Protein AF-A0A5C9BIF3-F1 (afdb_monomer_lite)

Radius of gyration: 14.27 Å; chains: 1; bounding box: 37×26×41 Å

Structure (mmCIF, N/CA/C/O backbone):
data_AF-A0A5C9BIF3-F1
#
_entry.id   AF-A0A5C9BIF3-F1
#
loop_
_atom_site.group_PDB
_atom_site.id
_atom_site.type_symbol
_atom_site.label_atom_id
_atom_site.label_alt_id
_atom_site.label_comp_id
_atom_site.label_asym_id
_atom_site.label_entity_id
_atom_site.label_seq_id
_atom_site.pdbx_PDB_ins_code
_atom_site.Cartn_x
_atom_site.Cartn_y
_atom_site.Cartn_z
_atom_site.occupancy
_atom_site.B_iso_or_equiv
_atom_site.auth_seq_id
_atom_site.auth_comp_id
_atom_site.auth_asym_id
_atom_site.auth_atom_id
_atom_site.pdbx_PDB_model_num
ATOM 1 N N . MET A 1 1 ? 21.970 7.491 25.062 1.00 38.53 1 MET A N 1
ATOM 2 C CA . MET A 1 1 ? 20.751 8.203 24.631 1.00 38.53 1 MET A CA 1
ATOM 3 C C . MET A 1 1 ? 20.547 7.873 23.164 1.00 38.53 1 MET A C 1
ATOM 5 O O . MET A 1 1 ? 21.188 8.488 22.326 1.00 38.53 1 MET A O 1
ATOM 9 N N . SER A 1 2 ? 19.802 6.814 22.851 1.00 47.97 2 SER A N 1
ATOM 10 C CA . SER A 1 2 ? 19.478 6.485 21.460 1.00 47.97 2 SER A CA 1
ATOM 11 C C . SER A 1 2 ? 18.482 7.521 20.955 1.00 47.97 2 SER A C 1
ATOM 13 O O . SER A 1 2 ? 17.409 7.649 21.546 1.00 47.97 2 SER A O 1
ATOM 15 N N . GLU A 1 3 ? 18.827 8.261 19.904 1.00 50.62 3 GLU A N 1
ATOM 16 C CA . GLU A 1 3 ? 17.839 9.023 19.146 1.00 50.62 3 GLU A CA 1
ATOM 17 C C . GLU A 1 3 ? 16.695 8.072 18.782 1.00 50.62 3 GLU A C 1
ATOM 19 O O . GLU A 1 3 ? 16.892 7.071 18.091 1.00 50.62 3 GLU A O 1
ATOM 24 N N . GLN A 1 4 ? 15.504 8.332 19.324 1.00 56.84 4 GLN A N 1
ATOM 25 C CA . GLN A 1 4 ? 14.294 7.651 18.891 1.00 56.84 4 GLN A CA 1
ATOM 26 C C . GLN A 1 4 ? 14.089 8.024 17.428 1.00 56.84 4 GLN A C 1
ATOM 28 O O . GLN A 1 4 ? 13.663 9.134 17.112 1.00 56.84 4 GLN A O 1
ATOM 33 N N . PHE A 1 5 ? 14.451 7.105 16.538 1.00 52.53 5 PHE A N 1
ATOM 34 C CA . PHE A 1 5 ? 14.225 7.231 15.110 1.00 52.53 5 PHE A CA 1
ATOM 35 C C . PHE A 1 5 ? 12.714 7.341 14.882 1.00 52.53 5 PHE A C 1
ATOM 37 O O . PHE A 1 5 ? 11.994 6.341 14.913 1.00 52.53 5 PHE A O 1
ATOM 44 N N . LYS A 1 6 ? 12.213 8.569 14.718 1.00 63.06 6 LYS A N 1
ATOM 45 C CA . LYS A 1 6 ? 10.819 8.810 14.350 1.00 63.06 6 LYS A CA 1
ATOM 46 C C . LYS A 1 6 ? 10.616 8.240 12.951 1.00 63.06 6 LYS A C 1
ATOM 48 O O . LYS A 1 6 ? 11.293 8.642 12.008 1.00 63.06 6 LYS A O 1
ATOM 53 N N . SER A 1 7 ? 9.726 7.259 12.829 1.00 68.62 7 SER A N 1
ATOM 54 C CA . SER A 1 7 ? 9.387 6.674 11.533 1.00 68.62 7 SER A CA 1
ATOM 55 C C . SER A 1 7 ? 8.876 7.765 10.586 1.00 68.62 7 SER A C 1
ATOM 57 O O . SER A 1 7 ? 8.049 8.577 11.006 1.00 68.62 7 SER A O 1
ATOM 59 N N . PRO A 1 8 ? 9.274 7.765 9.300 1.00 70.25 8 PRO A N 1
ATOM 60 C CA . PRO A 1 8 ? 8.740 8.712 8.318 1.00 70.25 8 PRO A CA 1
ATOM 61 C C . PRO A 1 8 ? 7.237 8.519 8.052 1.00 70.25 8 PRO A C 1
ATOM 63 O O . PRO A 1 8 ? 6.628 9.332 7.367 1.00 70.25 8 PRO A O 1
ATOM 66 N N . TYR A 1 9 ? 6.642 7.442 8.575 1.00 70.62 9 TYR A N 1
ATOM 67 C CA . TYR A 1 9 ? 5.221 7.122 8.447 1.00 70.62 9 TYR A CA 1
ATOM 68 C C . TYR A 1 9 ? 4.392 7.516 9.679 1.00 70.62 9 TYR A C 1
ATOM 70 O O . TYR A 1 9 ? 3.186 7.292 9.689 1.00 70.62 9 TYR A O 1
ATOM 78 N N . GLY A 1 10 ? 5.012 8.102 10.708 1.00 81.88 10 GLY A N 1
ATOM 79 C CA . GLY A 1 10 ? 4.344 8.464 11.957 1.00 81.88 10 GLY A CA 1
ATOM 80 C C . GLY A 1 10 ? 4.304 7.326 12.978 1.00 81.88 10 GLY A C 1
ATOM 81 O O . GLY A 1 10 ? 5.174 6.450 12.995 1.00 81.88 10 GLY A O 1
ATOM 82 N N . GLU A 1 11 ? 3.308 7.369 13.857 1.00 92.31 11 GLU A N 1
ATOM 83 C CA . GLU A 1 11 ? 3.136 6.394 14.936 1.00 92.31 11 GLU A CA 1
ATOM 84 C C . GLU A 1 11 ? 2.690 5.022 14.395 1.00 92.31 11 GLU A C 1
ATOM 86 O O . GLU A 1 11 ? 1.911 4.957 13.436 1.00 92.31 11 GLU A O 1
ATOM 91 N N . PRO A 1 12 ? 3.150 3.901 14.980 1.00 94.06 12 PRO A N 1
ATOM 92 C CA . PRO A 1 12 ? 2.635 2.578 14.643 1.00 94.06 12 PRO A CA 1
ATOM 93 C C . PRO A 1 12 ? 1.116 2.498 14.823 1.00 94.06 12 PRO A C 1
ATOM 95 O O . PRO A 1 12 ? 0.552 3.086 15.746 1.00 94.06 12 PRO A O 1
ATOM 98 N N . TYR A 1 13 ? 0.443 1.740 13.956 1.00 94.94 13 TYR A N 1
ATOM 99 C CA . TYR A 1 13 ? -0.970 1.445 14.176 1.00 94.94 13 TYR A CA 1
ATOM 100 C C . TYR A 1 13 ? -1.118 0.541 15.416 1.00 94.94 13 TYR A C 1
ATOM 102 O O . TYR A 1 13 ? -0.351 -0.419 15.527 1.00 94.94 13 TYR A O 1
ATOM 110 N N . PRO A 1 14 ? -2.070 0.807 16.332 1.00 95.00 14 PRO A N 1
ATOM 111 C CA . PRO A 1 14 ? -2.240 0.010 17.547 1.00 95.00 14 PRO A CA 1
ATOM 112 C C . PRO A 1 14 ? -2.461 -1.477 17.245 1.00 95.00 14 PRO A C 1
ATOM 114 O O . PRO A 1 14 ? -3.299 -1.824 16.409 1.00 95.00 14 PRO A O 1
ATOM 117 N N . GLU A 1 15 ? -1.688 -2.348 17.900 1.00 92.50 15 GLU A N 1
ATOM 118 C CA . GLU A 1 15 ? -1.675 -3.791 17.617 1.00 92.50 15 GLU A CA 1
ATOM 119 C C . GLU A 1 15 ? -3.003 -4.474 17.959 1.00 92.50 15 GLU A C 1
ATOM 121 O O . GLU A 1 15 ? -3.457 -5.349 17.221 1.00 92.50 15 GLU A O 1
ATOM 126 N N . ASP A 1 16 ? -3.652 -4.028 19.033 1.00 93.56 16 ASP A N 1
ATOM 127 C CA . ASP A 1 16 ? -4.976 -4.470 19.476 1.00 93.56 16 ASP A CA 1
ATOM 128 C C . ASP A 1 16 ? -6.064 -4.206 18.426 1.00 93.56 16 ASP A C 1
ATOM 130 O O . ASP A 1 16 ? -7.013 -4.979 18.308 1.00 93.56 16 ASP A O 1
ATOM 134 N N . ARG A 1 17 ? -5.873 -3.177 17.592 1.00 93.81 17 ARG A N 1
ATOM 135 C CA . ARG A 1 17 ? -6.819 -2.787 16.542 1.00 93.81 17 ARG A CA 1
ATOM 136 C C . ARG A 1 17 ? -6.529 -3.383 15.167 1.00 93.81 17 ARG A C 1
ATOM 138 O O . ARG A 1 17 ? -7.277 -3.143 14.222 1.00 93.81 17 ARG A O 1
ATOM 145 N N . LEU A 1 18 ? -5.444 -4.145 14.997 1.00 94.19 18 LEU A N 1
ATOM 146 C CA . LEU A 1 18 ? -5.083 -4.700 13.683 1.00 94.19 18 LEU A CA 1
ATOM 147 C C . LEU A 1 18 ? -6.118 -5.699 13.158 1.00 94.19 18 LEU A C 1
ATOM 149 O O . LEU A 1 18 ? -6.363 -5.760 11.952 1.00 94.19 18 LEU A O 1
ATOM 153 N N . GLN A 1 19 ? -6.688 -6.486 14.068 1.00 95.12 19 GLN A N 1
ATOM 154 C CA . GLN A 1 19 ? -7.644 -7.553 13.770 1.00 95.12 19 GLN A CA 1
ATOM 155 C C . GLN A 1 19 ? -9.103 -7.102 13.911 1.00 95.12 19 GLN A C 1
ATOM 157 O O . GLN A 1 19 ? -10.004 -7.904 13.672 1.00 95.12 19 GLN A O 1
ATOM 162 N N . GLU A 1 20 ? -9.350 -5.847 14.299 1.00 93.31 20 GLU A N 1
ATOM 163 C CA . GLU A 1 20 ? -10.708 -5.316 14.402 1.00 93.31 20 GLU A CA 1
ATOM 164 C C . GLU A 1 20 ? -11.414 -5.416 13.050 1.00 93.31 20 GLU A C 1
ATOM 166 O O . GLU A 1 20 ? -10.903 -4.973 12.016 1.00 93.31 20 GLU A O 1
ATOM 171 N N . ALA A 1 21 ? -12.597 -6.027 13.074 1.00 94.81 21 ALA A N 1
ATOM 172 C CA . ALA A 1 21 ? -13.430 -6.153 11.897 1.00 94.81 21 ALA A CA 1
ATOM 173 C C . ALA A 1 21 ? -14.027 -4.790 11.529 1.00 94.81 21 ALA A C 1
ATOM 175 O O . ALA A 1 21 ? -14.548 -4.067 12.377 1.00 94.81 21 ALA A O 1
ATOM 176 N N . GLY A 1 22 ? -14.004 -4.468 10.243 1.00 93.75 22 GLY A N 1
ATOM 177 C CA . GLY A 1 22 ? -14.589 -3.256 9.695 1.00 93.75 22 GLY A CA 1
ATOM 178 C C . GLY A 1 22 ? -14.710 -3.334 8.180 1.00 93.75 22 GLY A C 1
ATOM 179 O O . GLY A 1 22 ? -14.304 -4.307 7.549 1.00 93.75 22 GLY A O 1
ATOM 180 N N . GLN A 1 23 ? -15.294 -2.302 7.581 1.00 95.94 23 GLN A N 1
ATOM 181 C CA . GLN A 1 23 ? -15.322 -2.160 6.131 1.00 95.94 23 GLN A CA 1
ATOM 182 C C . GLN A 1 23 ? -14.223 -1.196 5.708 1.00 95.94 23 GLN A C 1
ATOM 184 O O . GLN A 1 23 ? -14.330 0.013 5.918 1.00 95.94 23 GLN A O 1
ATOM 189 N N . PHE A 1 24 ? -13.172 -1.739 5.102 1.00 98.19 24 PHE A N 1
ATOM 190 C CA . PHE A 1 24 ? -12.045 -0.955 4.624 1.00 98.19 24 PHE A CA 1
ATOM 191 C C . PHE A 1 24 ? -11.791 -1.190 3.141 1.00 98.19 24 PHE A C 1
ATOM 193 O O . PHE A 1 24 ? -12.246 -2.159 2.523 1.00 98.19 24 PHE A O 1
ATOM 200 N N . ARG A 1 25 ? -10.983 -0.308 2.561 1.00 98.62 25 ARG A N 1
ATOM 201 C CA . ARG A 1 25 ? -10.309 -0.567 1.294 1.00 98.62 25 ARG A CA 1
ATOM 202 C C . ARG A 1 25 ? -8.857 -0.133 1.354 1.00 98.62 25 ARG A C 1
ATOM 204 O O . ARG A 1 25 ? -8.547 0.920 1.900 1.00 98.62 25 ARG A O 1
ATOM 211 N N . VAL A 1 26 ? -7.979 -0.918 0.745 1.00 98.69 26 VAL A N 1
ATOM 212 C CA . VAL A 1 26 ? -6.546 -0.631 0.656 1.00 98.69 26 VAL A CA 1
ATOM 213 C C . VAL A 1 26 ? -6.144 -0.324 -0.779 1.00 98.69 26 VAL A C 1
ATOM 215 O O . VAL A 1 26 ? -6.584 -0.985 -1.724 1.00 98.69 26 VAL A O 1
ATOM 218 N N . ARG A 1 27 ? -5.305 0.693 -0.960 1.00 98.56 27 ARG A N 1
ATOM 219 C CA . ARG A 1 27 ? -4.754 1.058 -2.263 1.00 98.56 27 ARG A CA 1
ATOM 220 C C . ARG A 1 27 ? -3.558 0.173 -2.591 1.00 98.56 27 ARG A C 1
ATOM 222 O O . ARG A 1 27 ? -2.512 0.262 -1.952 1.00 98.56 27 ARG A O 1
ATOM 229 N N . LEU A 1 28 ? -3.683 -0.641 -3.630 1.00 98.75 28 LEU A N 1
ATOM 230 C CA . LEU A 1 28 ? -2.599 -1.448 -4.180 1.00 98.75 28 LEU A CA 1
ATOM 231 C C . LEU A 1 28 ? -2.033 -0.723 -5.396 1.00 98.75 28 LEU A C 1
ATOM 233 O O . LEU A 1 28 ? -2.705 -0.601 -6.422 1.00 98.75 28 LEU A O 1
ATOM 237 N N . ALA A 1 29 ? -0.823 -0.182 -5.265 1.00 98.38 29 ALA A N 1
ATOM 238 C CA . ALA A 1 29 ? -0.226 0.630 -6.313 1.00 98.38 29 ALA A CA 1
ATOM 239 C C . ALA A 1 29 ? 1.294 0.477 -6.383 1.00 98.38 29 ALA A C 1
ATOM 241 O O . ALA A 1 29 ? 1.973 0.292 -5.372 1.00 98.38 29 ALA A O 1
ATOM 242 N N . SER A 1 30 ? 1.814 0.583 -7.603 1.00 98.38 30 SER A N 1
ATOM 243 C CA . SER A 1 30 ? 3.245 0.680 -7.867 1.00 98.38 30 SER A CA 1
ATOM 244 C C . SER A 1 30 ? 3.581 1.915 -8.697 1.00 98.38 30 SER A C 1
ATOM 246 O O . SER A 1 30 ? 2.710 2.506 -9.347 1.00 98.38 30 SER A O 1
ATOM 248 N N . VAL A 1 31 ? 4.859 2.277 -8.684 1.00 98.25 31 VAL A N 1
ATOM 249 C CA . VAL A 1 31 ? 5.504 3.239 -9.584 1.00 98.25 31 VAL A CA 1
ATOM 250 C C . VAL A 1 31 ? 6.804 2.653 -10.138 1.00 98.25 31 VAL A C 1
ATOM 252 O O . VAL A 1 31 ? 7.353 1.695 -9.583 1.00 98.25 31 VAL A O 1
ATOM 255 N N . GLY A 1 32 ? 7.307 3.208 -11.238 1.00 97.69 32 GLY A N 1
ATOM 256 C CA . GLY A 1 32 ? 8.682 2.975 -11.659 1.00 97.69 32 GLY A CA 1
ATOM 257 C C . GLY A 1 32 ? 9.670 3.548 -10.641 1.00 97.69 32 GLY A C 1
ATOM 258 O O . GLY A 1 32 ? 9.461 4.636 -10.113 1.00 97.69 32 GLY A O 1
ATOM 259 N N . ASN A 1 33 ? 10.744 2.814 -10.368 1.00 96.88 33 ASN A N 1
ATOM 260 C CA . ASN A 1 33 ? 11.843 3.293 -9.544 1.00 96.88 33 ASN A CA 1
ATOM 261 C C . ASN A 1 33 ? 12.886 4.038 -10.417 1.00 96.88 33 ASN A C 1
ATOM 263 O O . ASN A 1 33 ? 13.516 3.401 -11.274 1.00 96.88 33 ASN A O 1
ATOM 267 N N . PRO A 1 34 ? 13.089 5.357 -10.218 1.00 95.44 34 PRO A N 1
ATOM 268 C CA . PRO A 1 34 ? 14.036 6.153 -10.999 1.00 95.44 34 PRO A CA 1
ATOM 269 C C . PRO A 1 34 ? 15.496 5.721 -10.810 1.00 95.44 34 PRO A C 1
ATOM 271 O O . PRO A 1 34 ? 16.280 5.891 -11.741 1.00 95.44 34 PRO A O 1
ATOM 274 N N . ASP A 1 35 ? 15.843 5.079 -9.688 1.00 95.62 35 ASP A N 1
ATOM 275 C CA . ASP A 1 35 ? 17.188 4.528 -9.441 1.00 95.62 35 ASP A CA 1
ATOM 276 C C . ASP A 1 35 ? 17.572 3.454 -10.476 1.00 95.62 35 ASP A C 1
ATOM 278 O O . ASP A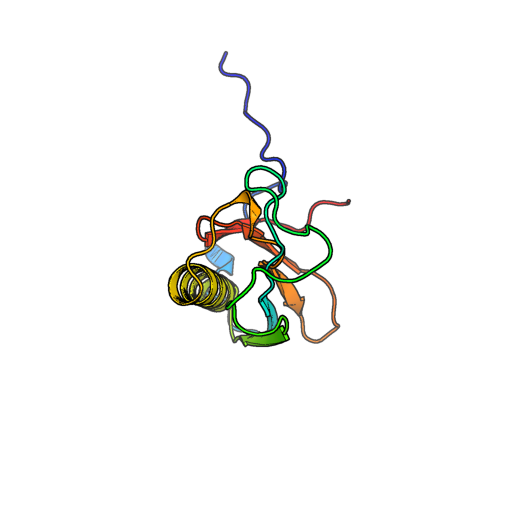 1 35 ? 18.748 3.179 -10.700 1.00 95.62 35 ASP A O 1
ATOM 282 N N . PHE A 1 36 ? 16.571 2.867 -11.144 1.00 93.56 36 PHE A N 1
ATOM 283 C CA . PHE A 1 36 ? 16.727 1.887 -12.222 1.00 93.56 36 PHE A CA 1
ATOM 284 C C . PHE A 1 36 ? 16.282 2.432 -13.591 1.00 93.56 36 PHE A C 1
ATOM 286 O O . PHE A 1 36 ? 15.975 1.655 -14.495 1.00 93.56 36 PHE A O 1
ATOM 293 N N . GLY A 1 37 ? 16.172 3.757 -13.748 1.00 95.31 37 GLY A N 1
ATOM 294 C CA . GLY A 1 37 ? 15.750 4.397 -15.001 1.00 95.31 37 GLY A CA 1
ATOM 295 C C . GLY A 1 37 ? 14.281 4.166 -15.380 1.00 95.31 37 GLY A C 1
ATOM 296 O O . GLY A 1 37 ? 13.895 4.376 -16.529 1.00 95.31 37 GLY A O 1
ATOM 297 N N . GLN A 1 38 ? 13.441 3.718 -14.443 1.00 96.88 38 GLN A N 1
ATOM 298 C CA . GLN A 1 38 ? 12.012 3.507 -14.683 1.00 96.88 38 GLN A CA 1
ATOM 299 C C . GLN A 1 38 ? 11.231 4.819 -14.491 1.00 96.88 38 GLN A C 1
ATOM 301 O O . GLN A 1 38 ? 11.630 5.685 -13.718 1.00 96.88 38 GLN A O 1
ATOM 306 N N . ASN A 1 39 ? 10.079 4.963 -15.155 1.00 95.62 39 ASN A N 1
ATOM 307 C CA . ASN A 1 39 ? 9.255 6.172 -15.052 1.00 95.62 39 ASN A CA 1
ATOM 308 C C . ASN A 1 39 ? 8.503 6.246 -13.699 1.00 95.62 39 ASN A C 1
ATOM 310 O O . ASN A 1 39 ? 7.574 5.459 -13.499 1.00 95.62 39 ASN A O 1
ATOM 314 N N . PRO A 1 40 ? 8.790 7.223 -12.813 1.00 95.94 40 PRO A N 1
ATOM 315 C CA . PRO A 1 40 ? 8.144 7.338 -11.500 1.00 95.94 40 PRO A CA 1
ATOM 316 C C . PRO A 1 40 ? 6.688 7.817 -11.556 1.00 95.94 40 PRO A C 1
ATOM 318 O O . PRO A 1 40 ? 5.979 7.778 -10.554 1.00 95.94 40 PRO A O 1
ATOM 321 N N . ARG A 1 41 ? 6.217 8.270 -12.723 1.00 95.19 41 ARG A N 1
ATOM 322 C CA . ARG A 1 41 ? 4.825 8.688 -12.948 1.00 95.19 41 ARG A CA 1
ATOM 323 C C . ARG A 1 41 ? 3.956 7.586 -13.552 1.00 95.19 41 ARG A C 1
ATOM 325 O O . ARG A 1 41 ? 2.760 7.786 -13.735 1.00 95.19 41 ARG A O 1
ATOM 332 N N . ALA A 1 42 ? 4.543 6.436 -13.869 1.00 95.50 42 ALA A N 1
ATOM 333 C CA . ALA A 1 42 ? 3.833 5.267 -14.367 1.00 95.50 42 ALA A CA 1
ATOM 334 C C . ALA A 1 42 ? 4.002 4.103 -13.388 1.00 95.50 42 ALA A C 1
ATOM 336 O O . ALA A 1 42 ? 4.991 4.040 -12.662 1.00 95.50 42 ALA A O 1
ATOM 337 N N . ARG A 1 43 ? 3.054 3.159 -13.383 1.00 96.38 43 ARG A N 1
ATOM 338 C CA . ARG A 1 43 ? 3.223 1.886 -12.661 1.00 96.38 43 ARG A CA 1
ATOM 339 C C . ARG A 1 43 ? 4.488 1.161 -13.137 1.00 96.38 43 ARG A C 1
ATOM 341 O O . ARG A 1 43 ? 4.877 1.322 -14.297 1.00 96.38 43 ARG A O 1
ATOM 348 N N . LYS A 1 44 ? 5.084 0.317 -12.286 1.00 97.12 44 LYS A N 1
ATOM 349 C CA . LYS A 1 44 ? 6.193 -0.554 -12.710 1.00 97.12 44 LYS A CA 1
ATOM 350 C C . LYS A 1 44 ? 5.743 -1.367 -13.927 1.00 97.12 44 LYS A C 1
ATOM 352 O O . LYS A 1 44 ? 4.658 -1.953 -13.923 1.00 97.12 44 LYS A O 1
ATOM 357 N N . TYR A 1 45 ? 6.561 -1.389 -14.975 1.00 95.12 45 TYR A N 1
ATOM 358 C CA . TYR A 1 45 ? 6.269 -2.181 -16.166 1.00 95.12 45 TYR A CA 1
ATOM 359 C C . TYR A 1 45 ? 6.066 -3.659 -15.789 1.00 95.12 45 TYR A C 1
ATOM 361 O O . TYR A 1 45 ? 6.801 -4.201 -14.964 1.00 95.12 45 TYR A O 1
ATOM 369 N N . GLY A 1 46 ? 5.031 -4.289 -16.347 1.00 95.56 46 GLY A N 1
ATOM 370 C CA . GLY A 1 46 ? 4.649 -5.671 -16.034 1.00 95.56 46 GLY A CA 1
ATOM 371 C C . GLY A 1 46 ? 3.866 -5.869 -14.726 1.00 95.56 46 GLY A C 1
ATOM 372 O O . GLY A 1 46 ? 3.239 -6.911 -14.571 1.00 95.56 46 GLY A O 1
ATOM 373 N N . ALA A 1 47 ? 3.820 -4.890 -13.815 1.00 97.00 47 ALA A N 1
ATOM 374 C CA . ALA A 1 47 ? 3.022 -5.012 -12.592 1.00 97.00 47 ALA A CA 1
ATOM 375 C C . ALA A 1 47 ? 1.518 -4.899 -12.886 1.00 97.00 47 ALA A C 1
ATOM 377 O O . ALA A 1 47 ? 1.119 -4.167 -13.788 1.00 97.00 47 ALA A O 1
ATOM 378 N N . LYS A 1 48 ? 0.665 -5.554 -12.094 1.00 97.12 48 LYS A N 1
ATOM 379 C CA . LYS A 1 48 ? -0.799 -5.400 -12.080 1.00 97.12 48 LYS A CA 1
ATOM 380 C C . LYS A 1 48 ? -1.203 -3.919 -11.982 1.00 97.12 48 LYS A C 1
ATOM 382 O O . LYS A 1 48 ? -0.468 -3.084 -11.456 1.00 97.12 48 LYS A O 1
ATOM 387 N N . ALA A 1 49 ? -2.375 -3.584 -12.525 1.00 97.69 49 ALA A N 1
ATOM 388 C CA . ALA A 1 49 ? -2.888 -2.215 -12.503 1.00 97.69 49 ALA A CA 1
ATOM 389 C C . ALA A 1 49 ? -3.127 -1.723 -11.066 1.00 97.69 49 ALA A C 1
ATOM 391 O O . ALA A 1 49 ? -3.505 -2.501 -10.188 1.00 97.69 49 ALA A O 1
ATOM 392 N N . ASN A 1 50 ? -2.928 -0.424 -10.843 1.00 98.12 50 ASN A N 1
ATOM 393 C CA . ASN A 1 50 ? -3.191 0.204 -9.551 1.00 98.12 50 ASN A CA 1
ATOM 394 C C . ASN A 1 50 ? -4.705 0.215 -9.286 1.00 98.12 50 ASN A C 1
ATOM 396 O O . ASN A 1 50 ? -5.474 0.591 -10.171 1.00 98.12 50 ASN A O 1
ATOM 400 N N . HIS A 1 51 ? -5.136 -0.188 -8.092 1.00 98.44 51 HIS A N 1
ATOM 401 C CA . HIS A 1 51 ? -6.557 -0.283 -7.745 1.00 98.44 51 HIS A CA 1
ATOM 402 C C . HIS A 1 51 ? -6.784 -0.217 -6.230 1.00 98.44 51 HIS A C 1
ATOM 404 O O . HIS A 1 51 ? -5.847 -0.312 -5.437 1.00 98.44 51 HIS A O 1
ATOM 410 N N . TRP A 1 52 ? -8.046 -0.053 -5.835 1.00 98.56 52 TRP A N 1
ATOM 411 C CA . TRP A 1 52 ? -8.496 -0.221 -4.455 1.00 98.56 52 TRP A CA 1
ATOM 412 C C . TRP A 1 52 ? -9.072 -1.626 -4.269 1.00 98.56 52 TRP A C 1
ATOM 414 O O . TRP A 1 52 ? -9.867 -2.073 -5.096 1.00 98.56 52 TRP A O 1
ATOM 424 N N . LEU A 1 53 ? -8.697 -2.300 -3.185 1.00 98.56 53 LEU A N 1
ATOM 425 C CA . LEU A 1 53 ? -9.196 -3.624 -2.811 1.00 98.56 53 LEU A CA 1
ATOM 426 C C . LEU A 1 53 ? -9.966 -3.529 -1.491 1.00 98.56 53 LEU A C 1
ATOM 428 O O . LEU A 1 53 ? -9.442 -2.970 -0.533 1.00 98.56 53 LEU A O 1
ATOM 432 N N . LYS A 1 54 ? -11.188 -4.072 -1.437 1.00 98.56 54 LYS A N 1
ATOM 433 C CA . LYS A 1 54 ? -11.961 -4.177 -0.188 1.00 98.56 54 LYS A CA 1
ATOM 434 C C . LYS A 1 54 ? -11.321 -5.208 0.743 1.00 98.56 54 LYS A C 1
ATOM 436 O O . LYS A 1 54 ? -10.932 -6.268 0.264 1.00 98.56 54 LYS A O 1
ATOM 441 N N . VAL A 1 55 ? -11.245 -4.893 2.033 1.00 98.44 55 VAL A N 1
ATOM 442 C CA . VAL A 1 55 ? -10.680 -5.750 3.088 1.00 98.44 55 VAL A CA 1
ATOM 443 C C . VAL A 1 55 ? -11.455 -5.555 4.395 1.00 98.44 55 VAL A C 1
ATOM 445 O O . VAL A 1 55 ? -12.046 -4.496 4.614 1.00 98.44 55 VAL A O 1
ATOM 448 N N . GLY A 1 56 ? -11.466 -6.576 5.247 1.00 98.12 56 GLY A N 1
ATOM 449 C CA . GLY A 1 56 ? -12.214 -6.620 6.502 1.00 98.12 56 GLY A CA 1
ATOM 450 C C . GLY A 1 56 ? -11.453 -6.124 7.732 1.00 98.12 56 GLY A C 1
ATOM 451 O O . GLY A 1 56 ? -12.062 -5.930 8.778 1.00 98.12 56 GLY A O 1
ATOM 452 N N . SER A 1 57 ? -10.134 -5.931 7.643 1.00 98.44 57 SER A N 1
ATOM 453 C CA . SER A 1 57 ? -9.303 -5.454 8.758 1.00 98.44 57 SER A CA 1
ATOM 454 C C . SER A 1 57 ? -7.990 -4.828 8.277 1.00 98.44 57 SER A C 1
ATOM 456 O O . SER A 1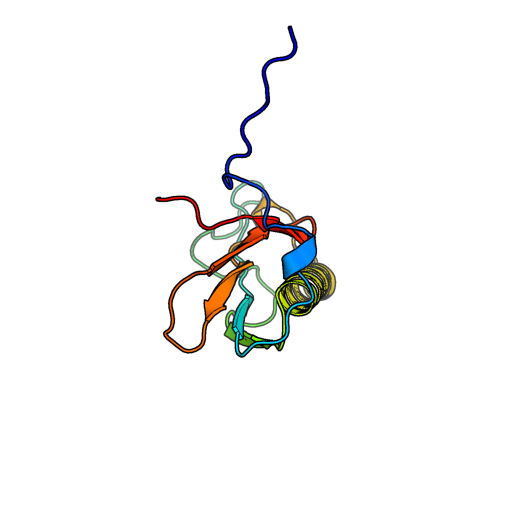 57 ? -7.598 -4.963 7.111 1.00 98.44 57 SER A O 1
ATOM 458 N N . ILE A 1 58 ? -7.263 -4.166 9.184 1.00 98.38 58 ILE A N 1
ATOM 459 C CA . ILE A 1 58 ? -5.923 -3.631 8.889 1.00 98.38 58 ILE A CA 1
ATOM 460 C C . ILE A 1 58 ? -4.909 -4.765 8.673 1.00 98.38 58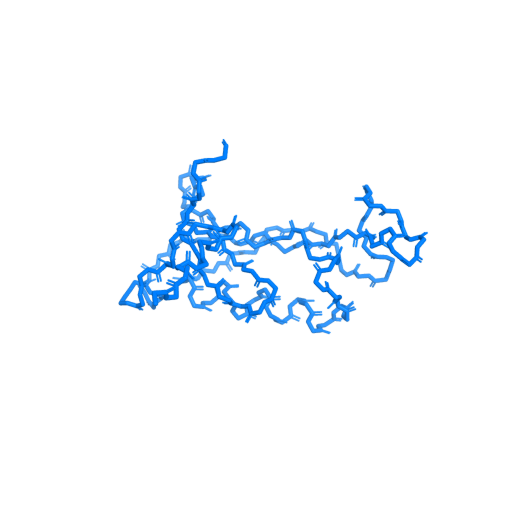 ILE A C 1
ATOM 462 O O . ILE A 1 58 ? -4.022 -4.650 7.824 1.00 98.38 58 ILE A O 1
ATOM 466 N N . ALA A 1 59 ? -5.054 -5.889 9.380 1.00 98.38 59 ALA A N 1
ATOM 467 C CA . ALA A 1 59 ? -4.244 -7.083 9.155 1.00 98.38 59 ALA A CA 1
ATOM 468 C C . ALA A 1 59 ? -4.448 -7.656 7.741 1.00 98.38 59 ALA A C 1
ATOM 470 O O . ALA A 1 59 ? -3.474 -7.994 7.062 1.00 98.38 59 ALA A O 1
ATOM 471 N N . GLU A 1 60 ? -5.691 -7.700 7.252 1.00 98.62 60 GLU A N 1
ATOM 472 C CA . GLU A 1 60 ? -5.983 -8.125 5.881 1.00 98.62 60 GLU A CA 1
ATOM 473 C C . GLU A 1 60 ? -5.435 -7.127 4.848 1.00 98.62 60 GLU A C 1
ATOM 475 O O . GLU A 1 60 ? -4.843 -7.540 3.848 1.00 98.62 60 GLU A O 1
ATOM 480 N N . ALA A 1 61 ? -5.528 -5.819 5.118 1.00 98.62 61 ALA A N 1
ATOM 481 C CA . ALA A 1 61 ? -4.890 -4.791 4.293 1.00 98.62 61 ALA A CA 1
ATOM 482 C C . ALA A 1 61 ? -3.373 -5.019 4.172 1.00 98.62 61 ALA A C 1
ATOM 484 O O . ALA A 1 61 ? -2.819 -4.980 3.070 1.00 98.62 61 ALA A O 1
ATOM 485 N N . SER A 1 62 ? -2.704 -5.313 5.292 1.00 98.69 62 SER A N 1
ATOM 486 C CA . SER A 1 62 ? -1.275 -5.634 5.321 1.00 98.69 62 SER A CA 1
ATOM 487 C C . SER A 1 62 ? -0.942 -6.863 4.471 1.00 98.69 62 SER A C 1
ATOM 489 O O . SER A 1 62 ? -0.055 -6.804 3.608 1.00 98.69 62 SER A O 1
ATOM 491 N N . ALA A 1 63 ? -1.697 -7.951 4.645 1.00 98.69 63 ALA A N 1
ATOM 492 C CA . ALA A 1 63 ? -1.526 -9.175 3.869 1.00 98.69 63 ALA A CA 1
ATOM 493 C C . ALA A 1 63 ? -1.723 -8.930 2.362 1.00 98.69 63 ALA A C 1
ATOM 495 O O . ALA A 1 63 ? -0.911 -9.382 1.549 1.00 98.69 63 ALA A O 1
ATOM 496 N N . ALA A 1 64 ? -2.741 -8.152 1.981 1.00 98.81 64 ALA A N 1
ATOM 497 C CA . ALA A 1 64 ? -3.007 -7.782 0.595 1.00 98.81 64 ALA A CA 1
ATOM 498 C C . ALA A 1 64 ? -1.868 -6.953 -0.023 1.00 98.81 64 ALA A C 1
ATOM 500 O O . ALA A 1 64 ? -1.438 -7.237 -1.145 1.00 98.81 64 ALA A O 1
ATOM 501 N N . CYS A 1 65 ? -1.327 -5.970 0.706 1.00 98.75 65 CYS A N 1
ATOM 502 C CA . CYS A 1 65 ? -0.169 -5.193 0.259 1.00 98.75 65 CYS A CA 1
ATOM 503 C C . CYS A 1 65 ? 1.057 -6.082 0.045 1.00 98.75 65 CYS A C 1
ATOM 505 O O . CYS A 1 65 ? 1.683 -6.018 -1.014 1.00 98.75 65 CYS A O 1
ATOM 507 N N . ARG A 1 66 ? 1.381 -6.944 1.017 1.00 98.75 66 ARG A N 1
ATOM 508 C CA . ARG A 1 66 ? 2.515 -7.874 0.919 1.00 98.75 66 ARG A CA 1
ATOM 509 C C . ARG A 1 66 ? 2.362 -8.826 -0.259 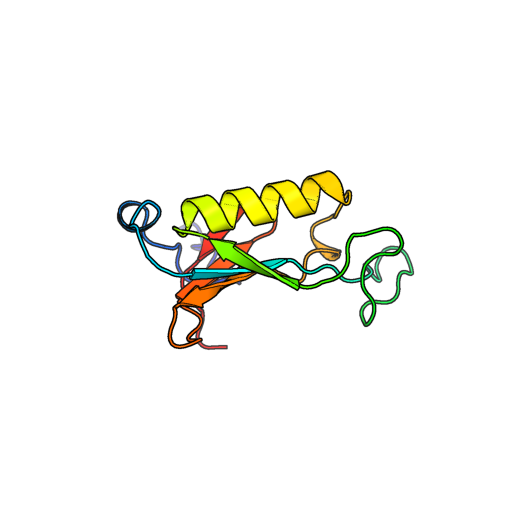1.00 98.75 66 ARG A C 1
ATOM 511 O O . ARG A 1 66 ? 3.315 -8.993 -1.016 1.00 98.75 66 ARG A O 1
ATOM 518 N N . LYS A 1 67 ? 1.162 -9.370 -0.472 1.00 98.75 67 LYS A N 1
ATOM 519 C CA . LYS A 1 67 ? 0.870 -10.208 -1.636 1.00 98.75 67 LYS A CA 1
ATOM 520 C C . LYS A 1 67 ? 1.062 -9.447 -2.947 1.00 98.75 67 LYS A C 1
ATOM 522 O O . LYS A 1 67 ? 1.717 -9.962 -3.843 1.00 98.75 67 LYS A O 1
ATOM 527 N N . PHE A 1 68 ? 0.532 -8.230 -3.071 1.00 98.69 68 PHE A N 1
ATOM 528 C CA . PHE A 1 68 ? 0.712 -7.424 -4.280 1.00 98.69 68 PHE A CA 1
ATOM 529 C C . PHE A 1 68 ? 2.188 -7.101 -4.540 1.00 98.69 68 PHE A C 1
ATOM 531 O O . PHE A 1 68 ? 2.635 -7.175 -5.681 1.00 98.69 68 PHE A O 1
ATOM 538 N N . ILE A 1 69 ? 2.953 -6.767 -3.501 1.00 98.69 69 ILE A N 1
ATOM 539 C CA . ILE A 1 69 ? 4.395 -6.512 -3.599 1.00 98.69 69 ILE A CA 1
ATOM 540 C C . ILE A 1 69 ? 5.134 -7.745 -4.129 1.00 98.69 69 ILE A C 1
ATOM 542 O O . ILE A 1 69 ? 5.914 -7.619 -5.071 1.00 98.69 69 ILE A O 1
ATOM 546 N N . THR A 1 70 ? 4.857 -8.926 -3.570 1.00 98.50 70 THR A N 1
ATOM 547 C CA . THR A 1 70 ? 5.483 -10.187 -3.986 1.00 98.50 70 THR A CA 1
ATOM 548 C C . THR A 1 70 ? 5.064 -10.598 -5.397 1.00 98.50 70 THR A C 1
ATOM 550 O O . THR A 1 70 ? 5.932 -10.848 -6.225 1.00 98.50 70 THR A O 1
ATOM 553 N N . ASP A 1 71 ? 3.763 -10.597 -5.704 1.00 98.44 71 ASP A N 1
ATOM 554 C CA . ASP A 1 71 ? 3.219 -10.981 -7.018 1.00 98.44 71 ASP A CA 1
ATOM 555 C C . ASP A 1 71 ? 3.775 -10.122 -8.175 1.00 98.44 71 ASP A C 1
ATOM 557 O O . ASP A 1 71 ? 3.725 -10.543 -9.326 1.00 98.44 71 ASP A O 1
ATOM 561 N N . ASN A 1 72 ? 4.237 -8.898 -7.892 1.00 98.06 72 ASN A N 1
ATOM 562 C CA . ASN A 1 72 ? 4.721 -7.942 -8.895 1.00 98.06 72 ASN A CA 1
ATOM 563 C C . ASN A 1 72 ? 6.227 -7.651 -8.796 1.00 98.06 72 ASN A C 1
ATOM 565 O O . ASN A 1 72 ? 6.727 -6.776 -9.518 1.00 98.06 72 ASN A O 1
ATOM 569 N N . GLU A 1 73 ? 6.933 -8.348 -7.900 1.00 97.44 73 GLU A N 1
ATOM 570 C CA . GLU A 1 73 ? 8.371 -8.187 -7.662 1.00 97.44 73 GLU A CA 1
ATOM 571 C C . GLU A 1 73 ? 8.749 -6.714 -7.425 1.00 97.44 73 GLU A C 1
ATOM 573 O O . GLU A 1 73 ? 9.595 -6.135 -8.113 1.00 97.44 73 GLU A O 1
ATOM 578 N N . LEU A 1 74 ? 8.030 -6.053 -6.516 1.00 97.94 74 LEU A N 1
ATOM 579 C CA . LEU A 1 74 ? 8.273 -4.645 -6.205 1.00 97.94 74 LEU A CA 1
ATOM 580 C C . LEU A 1 74 ? 9.428 -4.516 -5.212 1.00 97.94 74 LEU A C 1
ATOM 582 O O . LEU A 1 74 ? 9.445 -5.206 -4.196 1.00 97.94 74 LEU A O 1
ATOM 586 N N . GLY A 1 75 ? 10.346 -3.581 -5.461 1.00 97.00 75 GLY A N 1
ATOM 587 C CA . GLY A 1 75 ? 11.238 -3.062 -4.425 1.00 97.00 75 GLY A CA 1
ATOM 588 C C . GLY A 1 75 ? 10.578 -1.939 -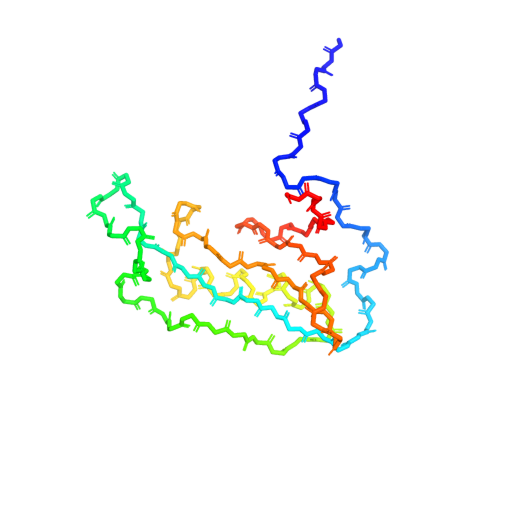3.617 1.00 97.00 75 GLY A C 1
ATOM 589 O O . GLY A 1 75 ? 9.522 -1.424 -3.992 1.00 97.00 75 GLY A O 1
ATOM 590 N N . GLY A 1 76 ? 11.230 -1.497 -2.537 1.00 94.81 76 GLY A N 1
ATOM 591 C CA . GLY A 1 76 ? 10.742 -0.378 -1.717 1.00 94.81 76 GLY A CA 1
ATOM 592 C C . GLY A 1 76 ? 10.495 0.902 -2.529 1.00 94.81 76 GLY A C 1
ATOM 593 O O . GLY A 1 76 ? 9.443 1.514 -2.389 1.00 94.81 76 GLY A O 1
ATOM 594 N N . GLY A 1 77 ? 11.398 1.236 -3.459 1.00 95.81 77 GLY A N 1
ATOM 595 C CA . GLY A 1 77 ? 11.249 2.379 -4.373 1.00 95.81 77 GLY A CA 1
ATOM 596 C C . GLY A 1 77 ? 10.166 2.216 -5.451 1.00 95.81 77 GLY A C 1
ATOM 597 O O . GLY A 1 77 ? 9.853 3.173 -6.149 1.00 95.81 77 GLY A O 1
ATOM 598 N N . ASN A 1 78 ? 9.574 1.025 -5.599 1.00 98.19 78 ASN A N 1
ATOM 599 C CA . ASN A 1 78 ? 8.422 0.808 -6.477 1.00 98.19 78 ASN A CA 1
ATOM 600 C C . ASN A 1 78 ? 7.079 0.912 -5.741 1.00 98.19 78 ASN A C 1
ATOM 602 O O . ASN A 1 78 ? 6.044 0.988 -6.403 1.00 98.19 78 ASN A O 1
ATOM 606 N N . TRP A 1 79 ? 7.054 0.852 -4.406 1.00 97.81 79 TRP A N 1
ATOM 607 C CA . TRP A 1 79 ? 5.811 0.796 -3.637 1.00 97.81 79 TRP A CA 1
ATOM 608 C C . TRP A 1 79 ? 5.207 2.190 -3.444 1.00 97.81 79 TRP A C 1
ATOM 610 O O . TRP A 1 79 ? 5.792 3.044 -2.785 1.00 97.81 79 TRP A O 1
ATOM 620 N N . SER A 1 80 ? 4.009 2.411 -3.992 1.00 97.19 80 SER A N 1
ATOM 621 C CA . SER A 1 80 ? 3.281 3.690 -3.897 1.00 97.19 80 SER A CA 1
ATOM 622 C C . SER A 1 80 ? 1.856 3.551 -3.353 1.00 97.19 80 SER A C 1
ATOM 624 O O . SER A 1 80 ? 1.093 4.522 -3.354 1.00 97.19 80 SER A O 1
ATOM 626 N N . GLY A 1 81 ? 1.484 2.342 -2.925 1.00 97.12 81 GLY A N 1
ATOM 627 C CA . GLY A 1 81 ? 0.208 2.038 -2.286 1.00 97.12 81 GLY A CA 1
ATOM 628 C C . GLY A 1 81 ? 0.273 2.096 -0.760 1.00 97.12 81 GLY A C 1
ATOM 629 O O . GLY A 1 81 ? 1.150 2.726 -0.170 1.00 97.12 81 GLY A O 1
ATOM 630 N N . GLY A 1 82 ? -0.667 1.393 -0.134 1.00 97.38 82 GLY A N 1
ATOM 631 C CA . GLY A 1 82 ? -0.717 1.171 1.307 1.00 97.38 82 GLY A CA 1
ATOM 632 C C . GLY A 1 82 ? -1.713 2.048 2.047 1.00 97.38 82 GLY A C 1
ATOM 633 O O . GLY A 1 82 ? -1.992 1.755 3.201 1.00 97.38 82 GLY A O 1
ATOM 634 N N . ASP A 1 83 ? -2.275 3.075 1.411 1.00 97.56 83 ASP A N 1
ATOM 635 C CA . ASP A 1 83 ? -3.347 3.870 2.016 1.00 97.56 83 ASP A CA 1
ATOM 636 C C . ASP A 1 83 ? -4.559 2.975 2.292 1.00 97.56 83 ASP A C 1
ATOM 638 O O . ASP A 1 83 ? -5.049 2.301 1.381 1.00 97.56 83 ASP A O 1
ATOM 642 N N . VAL A 1 84 ? -5.034 2.966 3.537 1.00 98.12 84 VAL A N 1
ATOM 643 C CA . VAL A 1 84 ? -6.234 2.241 3.962 1.00 98.12 84 VAL A CA 1
ATOM 644 C C . VAL A 1 84 ? -7.310 3.252 4.314 1.00 98.12 84 VAL A C 1
ATOM 646 O O . VAL A 1 84 ? -7.087 4.127 5.150 1.00 98.12 84 VAL A O 1
ATOM 649 N N . GLN A 1 85 ? -8.470 3.127 3.678 1.00 98.25 85 GLN A N 1
ATOM 650 C CA . GLN A 1 85 ? -9.637 3.960 3.935 1.00 98.25 85 GLN A CA 1
ATOM 651 C C . GLN A 1 85 ? -10.743 3.166 4.615 1.00 98.25 85 GLN A C 1
ATOM 653 O O . GLN A 1 85 ? -10.926 1.990 4.299 1.00 98.25 85 GLN A O 1
ATOM 658 N N . ASP A 1 86 ? -11.482 3.823 5.504 1.00 97.25 86 ASP A N 1
ATOM 659 C CA . ASP A 1 86 ? -12.760 3.330 6.019 1.00 97.25 86 ASP A CA 1
ATOM 660 C C . ASP A 1 86 ? -13.903 3.510 4.998 1.00 97.25 86 ASP A C 1
ATOM 662 O O . ASP A 1 86 ? -13.705 3.999 3.879 1.00 97.25 86 ASP A O 1
ATOM 666 N N . GLU A 1 87 ? -15.116 3.102 5.376 1.00 96.12 87 GLU A N 1
ATOM 667 C CA . GLU A 1 87 ? -16.330 3.234 4.559 1.00 96.12 87 GLU A CA 1
ATOM 668 C C . GLU A 1 87 ? -16.671 4.695 4.216 1.00 96.12 87 GLU A C 1
ATOM 670 O O . GLU A 1 87 ? -17.198 4.970 3.136 1.00 96.12 87 GLU A O 1
ATOM 675 N N . ALA A 1 88 ? -16.302 5.646 5.081 1.00 96.31 88 ALA A N 1
ATOM 676 C CA . ALA A 1 88 ? -16.475 7.078 4.840 1.00 96.31 88 ALA A CA 1
ATOM 677 C C . ALA A 1 88 ? -15.413 7.656 3.880 1.00 96.31 88 ALA A C 1
ATOM 679 O O . ALA A 1 88 ? -15.480 8.829 3.509 1.00 96.31 88 ALA A O 1
ATOM 680 N N . GLY A 1 89 ? -14.433 6.849 3.457 1.00 95.81 89 GLY A N 1
ATOM 681 C CA . GLY A 1 89 ? -13.339 7.262 2.581 1.00 95.81 89 GLY A CA 1
ATOM 682 C C . GLY A 1 89 ? -12.202 7.984 3.306 1.00 95.81 89 GLY A C 1
ATOM 683 O O . GLY A 1 89 ? -11.277 8.466 2.645 1.00 95.81 89 GLY A O 1
ATOM 684 N N . LYS A 1 90 ? -12.229 8.052 4.642 1.00 96.12 90 LYS A N 1
ATOM 685 C CA . LYS A 1 90 ? -11.161 8.653 5.442 1.00 96.12 90 LYS A CA 1
ATOM 686 C C . LYS A 1 90 ? -9.986 7.685 5.515 1.00 96.12 90 LYS A C 1
ATOM 688 O O . LYS A 1 90 ? -10.168 6.502 5.780 1.00 96.12 90 LYS A O 1
ATOM 693 N N . VAL A 1 91 ? -8.767 8.185 5.303 1.00 96.38 91 VAL A N 1
ATOM 694 C CA . VAL A 1 91 ? -7.552 7.384 5.508 1.00 96.38 91 VAL A CA 1
ATOM 695 C C . VAL A 1 91 ? -7.368 7.143 7.005 1.00 96.38 91 VAL A C 1
ATOM 697 O O . VAL A 1 91 ? -7.257 8.091 7.779 1.00 96.38 91 VAL A O 1
ATOM 700 N N . VAL A 1 92 ? -7.350 5.874 7.405 1.00 96.25 92 VAL A N 1
ATOM 701 C CA . VAL A 1 92 ? -7.263 5.436 8.810 1.00 96.25 92 VAL A CA 1
ATOM 702 C C . VAL A 1 92 ? -5.967 4.703 9.127 1.00 96.25 92 VAL A C 1
ATOM 704 O O . VAL A 1 92 ? -5.597 4.613 10.293 1.00 96.25 92 VAL A O 1
ATOM 707 N N . ALA A 1 93 ? -5.254 4.214 8.112 1.00 96.25 93 ALA A N 1
ATOM 708 C CA . ALA A 1 93 ? -3.931 3.629 8.265 1.00 96.25 93 ALA A CA 1
ATOM 709 C C . ALA A 1 93 ? -3.126 3.738 6.967 1.00 96.25 93 ALA A C 1
ATOM 711 O O . ALA A 1 93 ? -3.684 3.924 5.881 1.00 96.25 93 ALA A O 1
ATOM 712 N N . ARG A 1 94 ? -1.810 3.545 7.071 1.00 96.56 94 ARG A N 1
ATOM 713 C CA . ARG A 1 94 ? -0.926 3.331 5.923 1.00 96.56 94 ARG A CA 1
ATOM 714 C C . ARG A 1 94 ? -0.071 2.085 6.115 1.00 96.56 94 ARG A C 1
ATOM 716 O O . ARG A 1 94 ? 0.518 1.897 7.173 1.00 96.56 94 ARG A O 1
ATOM 723 N N . ILE A 1 95 ? 0.020 1.245 5.087 1.00 97.44 95 ILE A N 1
ATOM 724 C CA . ILE A 1 95 ? 0.852 0.037 5.068 1.00 97.44 95 ILE A CA 1
ATOM 725 C C . ILE A 1 95 ? 2.168 0.314 4.331 1.00 97.44 95 ILE A C 1
ATOM 727 O O . ILE A 1 95 ? 2.182 0.624 3.135 1.00 97.44 95 ILE A O 1
ATOM 731 N N . SER A 1 96 ? 3.297 0.173 5.024 1.00 96.00 96 SER A N 1
ATOM 732 C CA . SER A 1 96 ? 4.622 0.282 4.404 1.00 96.00 96 SER A CA 1
ATOM 733 C C . SER A 1 96 ? 5.012 -0.990 3.650 1.00 96.00 96 SER A C 1
ATOM 735 O O . SER A 1 96 ? 4.438 -2.058 3.840 1.00 96.00 96 SER A O 1
ATOM 737 N N . TYR A 1 97 ? 6.052 -0.897 2.819 1.00 96.62 97 TYR A N 1
ATOM 738 C CA . TYR A 1 97 ? 6.575 -2.008 2.013 1.00 96.62 97 TYR A CA 1
ATOM 739 C C . TYR A 1 97 ? 6.798 -3.315 2.806 1.00 96.62 97 TYR A C 1
ATOM 741 O O . TYR A 1 97 ? 6.518 -4.413 2.323 1.00 96.62 97 TYR A O 1
ATOM 749 N N . ASN A 1 98 ? 7.270 -3.216 4.052 1.00 96.00 98 ASN A N 1
ATOM 750 C CA . ASN A 1 98 ? 7.495 -4.365 4.937 1.00 96.00 98 ASN A CA 1
ATOM 751 C C . ASN A 1 98 ? 6.210 -4.945 5.569 1.00 96.00 98 ASN A C 1
ATOM 753 O O . ASN A 1 98 ? 6.302 -5.907 6.320 1.00 96.00 98 ASN A O 1
ATOM 757 N N . GLY A 1 99 ? 5.031 -4.393 5.268 1.00 96.88 99 GLY A N 1
ATOM 758 C CA . GLY A 1 99 ? 3.737 -4.823 5.803 1.00 96.88 99 GLY A CA 1
ATOM 759 C C . GLY A 1 99 ? 3.350 -4.173 7.133 1.00 96.88 99 GLY A C 1
ATOM 760 O O . GLY A 1 99 ? 2.266 -4.443 7.642 1.00 96.88 99 GLY A O 1
ATOM 761 N N . ARG A 1 100 ? 4.192 -3.310 7.715 1.00 96.69 100 ARG A N 1
ATOM 762 C CA . ARG A 1 100 ? 3.838 -2.612 8.956 1.00 96.69 100 ARG A CA 1
ATOM 763 C C . ARG A 1 100 ? 2.746 -1.573 8.695 1.00 96.69 100 ARG A C 1
ATOM 765 O O . ARG A 1 100 ? 2.821 -0.832 7.716 1.00 96.69 100 ARG A O 1
ATOM 772 N N . ALA A 1 101 ? 1.759 -1.535 9.584 1.00 97.00 101 ALA A N 1
ATOM 773 C CA . ALA A 1 101 ? 0.714 -0.526 9.595 1.00 97.00 101 ALA A CA 1
ATOM 774 C C . ALA A 1 101 ? 1.119 0.669 10.467 1.00 97.00 101 ALA A C 1
ATOM 776 O O . ALA A 1 101 ? 1.707 0.506 11.539 1.00 97.00 101 ALA A O 1
ATOM 777 N N . TRP A 1 102 ? 0.767 1.861 10.006 1.00 95.88 102 TRP A N 1
ATOM 778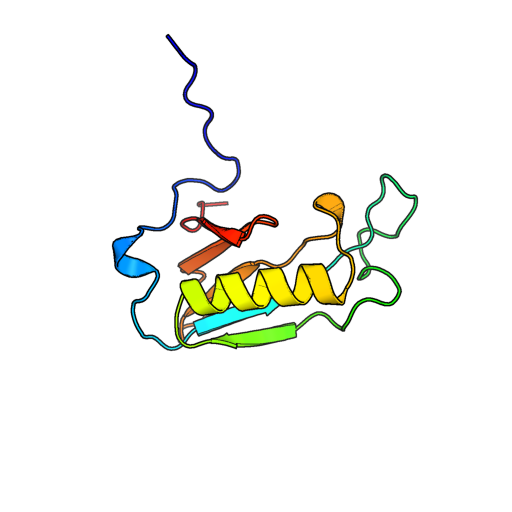 C CA . TRP A 1 102 ? 1.029 3.137 10.661 1.00 95.88 102 TRP A CA 1
ATOM 779 C C . TRP A 1 102 ? -0.269 3.925 10.764 1.00 95.88 102 TRP A C 1
ATOM 781 O O . TRP A 1 102 ? -1.130 3.813 9.883 1.00 95.88 102 TRP A O 1
ATOM 791 N N . LEU A 1 103 ? -0.411 4.721 11.821 1.00 94.38 103 LEU A N 1
ATOM 792 C CA . LEU A 1 103 ? -1.445 5.745 11.873 1.00 94.38 103 LEU A CA 1
ATOM 793 C C . LEU A 1 103 ? -1.230 6.746 10.725 1.00 94.38 103 LEU A C 1
ATOM 795 O O . LEU A 1 103 ? -0.089 6.966 10.312 1.00 94.38 103 LEU A O 1
ATOM 799 N N . PRO A 1 104 ? -2.303 7.350 10.186 1.00 87.19 104 PRO A N 1
ATOM 800 C CA . PRO A 1 104 ? -2.167 8.410 9.202 1.00 87.19 104 PRO A CA 1
ATOM 801 C C . PRO A 1 104 ? -1.350 9.528 9.840 1.00 87.19 104 PRO A C 1
ATOM 803 O O . PRO A 1 104 ? -1.697 10.019 10.912 1.00 87.19 104 PRO A O 1
ATOM 806 N N . SER A 1 105 ? -0.245 9.898 9.208 1.00 75.19 105 SER A N 1
ATOM 807 C CA . SER A 1 105 ? 0.447 11.131 9.557 1.00 75.19 105 SER A CA 1
ATOM 808 C C . SER A 1 105 ? -0.383 12.294 9.012 1.00 75.19 105 SER A C 1
ATOM 810 O O . SER A 1 105 ? -0.888 12.195 7.890 1.00 75.19 105 SER A O 1
ATOM 812 N N . ASP A 1 106 ? -0.502 13.385 9.766 1.00 57.72 106 ASP A N 1
ATOM 813 C CA . ASP A 1 106 ? -0.908 14.673 9.201 1.00 57.72 106 ASP A CA 1
ATOM 814 C C . ASP A 1 106 ? 0.188 15.075 8.196 1.00 57.72 106 ASP A C 1
ATOM 816 O O . ASP A 1 106 ? 1.274 15.499 8.592 1.00 57.72 106 ASP A O 1
ATOM 820 N N . GLN A 1 107 ? -0.032 14.788 6.911 1.00 45.66 107 GLN A N 1
ATOM 821 C CA . GLN A 1 107 ? 0.844 15.203 5.808 1.00 45.66 107 GLN A CA 1
ATOM 822 C C . GLN A 1 107 ? 0.490 16.624 5.381 1.00 45.66 107 GLN A C 1
ATOM 824 O O . GLN A 1 107 ? -0.722 16.888 5.201 1.00 45.66 107 GLN A O 1
#

Sequence (107 aa):
MSEQFKSPYGEPYPEDRLQEAGQFRVRLASVGNPDFGQNPRARKYGAKANHWLKVGSIAEASAACRKFITDNELGGGNWSGGDVQDEAGKVVARISYNGRAWLPSDQ

Foldseek 3Di:
DDDPPQDPQHAFDDPVQQPQFAKKKWWAFWAFQVVVPGGRVDADPPADDIDIDIDGGNLRLLVVNQVSCVVRVDDQSTGDIFFMAHPVRDGQWGQHNVSTIGGGDPD

Secondary structure (DSSP, 8-state):
-------TT-SBPPGGGTT----EEEEE-B---GGGT--TTSPPTTSPPPEEEEESSHHHHHHHHHHHHHHTT--GGGB---EEEETT--EEEEE-TTS-EEPPP--

pLDDT: mean 92.26, std 12.89, range [38.53, 98.81]